Protein AF-A0A923SYY7-F1 (afdb_monomer_lite)

Structure (mmCIF, N/CA/C/O backbone):
data_AF-A0A923SYY7-F1
#
_entry.id   AF-A0A923SYY7-F1
#
loop_
_atom_site.group_PDB
_atom_site.id
_atom_site.type_symbol
_atom_site.label_atom_id
_atom_site.label_alt_id
_atom_site.label_comp_id
_atom_site.label_asym_id
_atom_site.label_entity_id
_atom_site.label_seq_id
_atom_site.pdbx_PDB_ins_code
_atom_site.Cartn_x
_atom_site.Cartn_y
_atom_site.Cartn_z
_atom_site.occupancy
_atom_site.B_iso_or_equiv
_atom_site.auth_seq_id
_atom_site.auth_comp_id
_atom_site.auth_asym_id
_atom_site.auth_atom_id
_atom_site.pdbx_PDB_model_num
ATOM 1 N N . MET A 1 1 ? 16.371 -34.438 25.561 1.00 47.00 1 MET A N 1
ATOM 2 C CA . MET A 1 1 ? 15.796 -34.842 24.259 1.00 47.00 1 MET A CA 1
ATOM 3 C C . MET A 1 1 ? 15.442 -33.594 23.458 1.00 47.00 1 MET A C 1
ATOM 5 O O . MET A 1 1 ? 14.349 -33.079 23.614 1.00 47.00 1 MET A O 1
ATOM 9 N N . ALA A 1 2 ? 16.365 -33.066 22.652 1.00 50.16 2 ALA A N 1
ATOM 10 C CA . ALA A 1 2 ? 16.083 -31.942 21.751 1.00 50.16 2 ALA A CA 1
ATOM 11 C C . ALA A 1 2 ? 17.040 -31.999 20.550 1.00 50.16 2 ALA A C 1
ATOM 13 O O . ALA A 1 2 ? 18.026 -31.276 20.472 1.00 50.16 2 ALA A O 1
ATOM 14 N N . LYS A 1 3 ? 16.792 -32.949 19.647 1.00 49.28 3 LYS A N 1
ATOM 15 C CA . LYS A 1 3 ? 17.450 -33.052 18.339 1.00 49.28 3 LYS A CA 1
ATOM 16 C C . LYS A 1 3 ? 16.422 -33.573 17.343 1.00 49.28 3 LYS A C 1
ATOM 18 O O . LYS A 1 3 ? 16.308 -34.787 17.217 1.00 49.28 3 LYS A O 1
ATOM 23 N N . SER A 1 4 ? 15.656 -32.692 16.697 1.00 55.81 4 SER A N 1
ATOM 24 C CA . SER A 1 4 ? 14.986 -32.962 15.403 1.00 55.81 4 SER A CA 1
ATOM 25 C C . SER A 1 4 ? 13.928 -31.910 15.056 1.00 55.81 4 SER A C 1
ATOM 27 O O . SER A 1 4 ? 12.749 -32.182 15.180 1.00 55.81 4 SER A O 1
ATOM 29 N N . PHE A 1 5 ? 14.315 -30.727 14.568 1.00 53.41 5 PHE A N 1
ATOM 30 C CA . PHE A 1 5 ? 13.361 -29.864 13.839 1.00 53.41 5 PHE A CA 1
ATOM 31 C C . PHE A 1 5 ? 13.986 -29.064 12.681 1.00 53.41 5 PHE A C 1
ATOM 33 O O . PHE A 1 5 ? 13.412 -28.088 12.220 1.00 53.41 5 PHE A O 1
ATOM 40 N N . LEU A 1 6 ? 15.145 -29.487 12.160 1.00 56.75 6 LEU A N 1
ATOM 41 C CA . LEU A 1 6 ? 15.848 -28.787 11.072 1.00 56.75 6 LEU A CA 1
ATOM 42 C C . LEU A 1 6 ? 16.218 -29.722 9.902 1.00 56.75 6 LEU A C 1
ATOM 44 O O . LEU A 1 6 ? 17.359 -29.730 9.452 1.00 56.75 6 LEU A O 1
ATOM 48 N N . LYS A 1 7 ? 15.291 -30.566 9.427 1.00 53.47 7 LYS A N 1
ATOM 49 C CA . LYS A 1 7 ? 15.567 -31.450 8.272 1.00 53.47 7 LYS A CA 1
ATOM 50 C C . LYS A 1 7 ? 14.899 -31.065 6.952 1.00 53.47 7 LYS A C 1
ATOM 52 O O . LYS A 1 7 ? 15.361 -31.552 5.929 1.00 53.47 7 LYS A O 1
ATOM 57 N N . ASP A 1 8 ? 13.956 -30.122 6.940 1.00 49.72 8 ASP A N 1
ATOM 58 C CA . ASP A 1 8 ? 13.162 -29.863 5.725 1.00 49.72 8 ASP A CA 1
ATOM 59 C C . ASP A 1 8 ? 13.239 -28.426 5.181 1.00 49.72 8 ASP A C 1
ATOM 61 O O . ASP A 1 8 ? 12.502 -28.067 4.264 1.00 49.72 8 ASP A O 1
ATOM 65 N N . TYR A 1 9 ? 14.178 -27.603 5.657 1.00 46.19 9 TYR A N 1
ATOM 66 C CA . TYR A 1 9 ? 14.485 -26.334 4.988 1.00 46.19 9 TYR A CA 1
ATOM 67 C C . TYR A 1 9 ? 15.451 -26.571 3.821 1.00 46.19 9 TYR A C 1
ATOM 69 O O . TYR A 1 9 ? 16.668 -26.613 3.997 1.00 46.19 9 TYR A O 1
ATOM 77 N N . LYS A 1 10 ? 14.910 -26.700 2.606 1.00 48.81 10 LYS A N 1
ATOM 78 C CA . LYS A 1 10 ? 15.685 -26.497 1.376 1.00 48.81 10 LYS A CA 1
ATOM 79 C C . LYS A 1 10 ? 15.705 -25.003 1.065 1.00 48.81 10 LYS A C 1
ATOM 81 O O . LYS A 1 10 ? 14.745 -24.473 0.513 1.00 48.81 10 LYS A O 1
ATOM 86 N N . ILE A 1 11 ? 16.792 -24.329 1.439 1.00 55.31 11 ILE A N 1
ATOM 87 C CA . ILE A 1 11 ? 17.125 -23.027 0.857 1.00 55.31 11 ILE A CA 1
ATOM 88 C C . ILE A 1 11 ? 17.350 -23.275 -0.643 1.00 55.31 11 ILE A C 1
ATOM 90 O O . ILE A 1 11 ? 18.090 -24.190 -1.018 1.00 55.31 11 ILE A O 1
ATOM 94 N N . GLY A 1 12 ? 16.644 -22.541 -1.502 1.00 45.12 12 GLY A N 1
ATOM 95 C CA . GLY A 1 12 ? 16.920 -22.555 -2.935 1.00 45.12 12 GLY A CA 1
ATOM 96 C C . GLY A 1 12 ? 18.381 -22.169 -3.145 1.00 45.12 12 GLY A C 1
ATOM 97 O O . GLY A 1 12 ? 18.832 -21.154 -2.618 1.00 45.12 12 GLY A O 1
ATOM 98 N N . LYS A 1 13 ? 19.142 -23.018 -3.838 1.00 53.06 13 LYS A N 1
ATOM 99 C CA . LYS A 1 13 ? 20.488 -22.686 -4.304 1.00 53.06 13 LYS A CA 1
ATOM 100 C C . LYS A 1 13 ? 20.348 -21.643 -5.408 1.00 53.06 13 LYS A C 1
ATOM 102 O O . LYS A 1 13 ? 20.279 -22.026 -6.566 1.00 53.06 13 LYS A O 1
ATOM 107 N N . ASP A 1 14 ? 20.339 -20.370 -5.040 1.00 44.00 14 ASP A N 1
ATOM 108 C CA . ASP A 1 14 ? 20.519 -19.281 -5.992 1.00 44.00 14 ASP A CA 1
ATOM 109 C C . ASP A 1 14 ? 21.705 -18.409 -5.555 1.00 44.00 14 ASP A C 1
ATOM 111 O O . ASP A 1 14 ? 21.605 -17.558 -4.678 1.00 44.00 14 ASP A O 1
ATOM 115 N N . ILE A 1 15 ? 22.847 -18.712 -6.182 1.00 50.28 15 ILE A N 1
ATOM 116 C CA . ILE A 1 15 ? 23.844 -17.755 -6.679 1.00 50.28 15 ILE A CA 1
ATOM 117 C C . ILE A 1 15 ? 24.410 -16.788 -5.623 1.00 50.28 15 ILE A C 1
ATOM 119 O O . ILE A 1 15 ? 24.167 -15.586 -5.652 1.00 50.28 15 ILE A O 1
ATOM 123 N N . ILE A 1 16 ? 25.247 -17.305 -4.726 1.00 45.25 16 ILE A N 1
ATOM 124 C CA . ILE A 1 16 ? 26.298 -16.507 -4.087 1.00 45.25 16 ILE A CA 1
ATOM 125 C C . ILE A 1 16 ? 27.565 -17.344 -4.179 1.00 45.25 16 ILE A C 1
ATOM 127 O O . ILE A 1 16 ? 27.733 -18.259 -3.388 1.00 45.25 16 ILE A O 1
ATOM 131 N N . ASP A 1 17 ? 28.352 -17.091 -5.220 1.00 41.97 17 ASP A N 1
ATOM 132 C CA . ASP A 1 17 ? 29.799 -17.318 -5.295 1.00 41.97 17 ASP A CA 1
ATOM 133 C C . ASP A 1 17 ? 30.260 -16.801 -6.665 1.00 41.97 17 ASP A C 1
ATOM 135 O O . ASP A 1 17 ? 30.145 -17.490 -7.674 1.00 41.97 17 ASP A O 1
ATOM 139 N N . ASN A 1 18 ? 30.653 -15.526 -6.695 1.00 40.06 18 ASN A N 1
ATOM 140 C CA . ASN A 1 18 ? 31.627 -14.936 -7.620 1.00 40.06 18 ASN A CA 1
ATOM 141 C C . ASN A 1 18 ? 31.868 -13.486 -7.173 1.00 40.06 18 ASN A C 1
ATOM 143 O O . ASN A 1 18 ? 31.328 -12.531 -7.728 1.00 40.06 18 ASN A O 1
ATOM 147 N N . VAL A 1 19 ? 32.639 -13.337 -6.095 1.00 43.44 19 VAL A N 1
ATOM 148 C CA . VAL A 1 19 ? 33.356 -12.092 -5.809 1.00 43.44 19 VAL A CA 1
ATOM 149 C C . VAL A 1 19 ? 34.679 -12.213 -6.557 1.00 43.44 19 VAL A C 1
ATOM 151 O O . VAL A 1 19 ? 35.583 -12.900 -6.093 1.00 43.44 19 VAL A O 1
ATOM 154 N N . GLU A 1 20 ? 34.764 -11.610 -7.739 1.00 40.56 20 GLU A N 1
ATOM 155 C CA . GLU A 1 20 ? 36.056 -11.314 -8.355 1.00 40.56 20 GLU A CA 1
ATOM 156 C C . GLU A 1 20 ? 36.576 -10.007 -7.744 1.00 40.56 20 GLU A C 1
ATOM 158 O O . GLU A 1 20 ? 35.917 -8.965 -7.772 1.00 40.56 20 GLU A O 1
ATOM 163 N N . GLU A 1 21 ? 37.739 -10.114 -7.105 1.00 47.41 21 GLU A N 1
ATOM 164 C CA . GLU A 1 21 ? 38.518 -9.008 -6.566 1.00 47.41 21 GLU A CA 1
ATOM 165 C C . GLU A 1 21 ? 39.097 -8.176 -7.718 1.00 47.41 21 GLU A C 1
ATOM 167 O O . GLU A 1 21 ? 40.163 -8.480 -8.242 1.00 47.41 21 GLU A O 1
ATOM 172 N N . GLU A 1 22 ? 38.422 -7.095 -8.100 1.00 40.53 22 GLU A N 1
ATOM 173 C CA . GLU A 1 22 ? 38.982 -6.103 -9.021 1.00 40.53 22 GLU A CA 1
ATOM 174 C C . GLU A 1 22 ? 39.372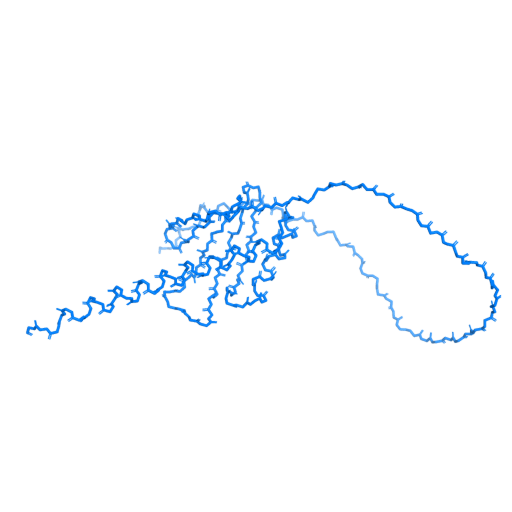 -4.835 -8.246 1.00 40.53 22 GLU A C 1
ATOM 176 O O . GLU A 1 22 ? 38.553 -3.981 -7.908 1.00 40.53 22 GLU A O 1
ATOM 181 N N . ASN A 1 23 ? 40.665 -4.790 -7.908 1.00 38.25 23 ASN A N 1
ATOM 182 C CA . ASN A 1 23 ? 41.550 -3.625 -7.809 1.00 38.25 23 ASN A CA 1
ATOM 183 C C . ASN A 1 23 ? 40.903 -2.238 -7.598 1.00 38.25 23 ASN A C 1
ATOM 185 O O . ASN A 1 23 ? 40.497 -1.560 -8.542 1.00 38.25 23 ASN A O 1
ATOM 189 N N . PHE A 1 24 ? 40.991 -1.723 -6.369 1.00 35.31 24 PHE A N 1
ATOM 190 C CA . PHE A 1 24 ? 40.901 -0.285 -6.103 1.00 35.31 24 PHE A CA 1
ATOM 191 C C . PHE A 1 24 ? 42.290 0.362 -6.238 1.00 35.31 24 PHE A C 1
ATOM 193 O O . PHE A 1 24 ? 43.163 0.072 -5.416 1.00 35.31 24 PHE A O 1
ATOM 200 N N . PRO A 1 25 ? 42.531 1.276 -7.197 1.00 36.44 25 PRO A N 1
ATOM 201 C CA . PRO A 1 25 ? 43.753 2.063 -7.188 1.00 36.44 25 PRO A CA 1
ATOM 202 C C . PRO A 1 25 ? 43.654 3.213 -6.174 1.00 36.44 25 PRO A C 1
ATOM 204 O O . PRO A 1 25 ? 42.817 4.109 -6.274 1.00 36.44 25 PRO A O 1
ATOM 207 N N . VAL A 1 26 ? 44.566 3.181 -5.202 1.00 39.03 26 VAL A N 1
ATOM 208 C CA . VAL A 1 26 ? 44.957 4.298 -4.333 1.00 39.03 26 VAL A CA 1
ATOM 209 C C . VAL A 1 26 ? 45.810 5.271 -5.144 1.00 39.03 26 VAL A C 1
ATOM 211 O O . VAL A 1 26 ? 46.887 4.871 -5.572 1.00 39.03 26 VAL A O 1
ATOM 214 N N . VAL A 1 27 ? 45.415 6.544 -5.280 1.00 38.22 27 VAL A N 1
ATOM 215 C CA . VAL A 1 27 ? 46.376 7.637 -5.535 1.00 38.22 27 VAL A CA 1
ATOM 216 C C . VAL A 1 27 ? 45.967 8.920 -4.807 1.00 38.22 27 VAL A C 1
ATOM 218 O O . VAL A 1 27 ? 44.817 9.350 -4.786 1.00 38.22 27 VAL A O 1
ATOM 221 N N . SER A 1 28 ? 46.990 9.480 -4.179 1.00 36.09 28 SER A N 1
ATOM 222 C CA . SER A 1 28 ? 47.117 10.630 -3.301 1.00 36.09 28 SER A CA 1
ATOM 223 C C . SER A 1 28 ? 47.022 12.014 -3.964 1.00 36.09 28 SER A C 1
ATOM 225 O O . SER A 1 28 ? 47.339 12.214 -5.129 1.00 36.09 28 SER A O 1
ATOM 227 N N . LYS A 1 29 ? 46.668 12.973 -3.104 1.00 34.84 29 LYS A N 1
ATOM 228 C CA . LYS A 1 29 ? 46.764 14.446 -3.145 1.00 34.84 29 LYS A CA 1
ATOM 229 C C . LYS A 1 29 ? 48.058 15.001 -3.795 1.00 34.84 29 LYS A C 1
ATOM 231 O O . LYS A 1 29 ? 49.128 14.493 -3.461 1.00 34.84 29 LYS A O 1
ATOM 236 N N . THR A 1 30 ? 47.970 16.104 -4.565 1.00 30.00 30 THR A N 1
ATOM 237 C CA . THR A 1 30 ? 48.631 17.434 -4.349 1.00 30.00 30 THR A CA 1
ATOM 238 C C . THR A 1 30 ? 48.804 18.266 -5.650 1.00 30.00 30 THR A C 1
ATOM 240 O O . THR A 1 30 ? 49.259 17.747 -6.659 1.00 30.00 30 THR A O 1
ATOM 243 N N . GLU A 1 31 ? 48.479 19.564 -5.521 1.00 33.66 31 GLU A N 1
ATOM 244 C CA . GLU A 1 31 ? 48.965 20.790 -6.206 1.00 33.66 31 GLU A CA 1
ATOM 245 C C . GLU A 1 31 ? 48.494 21.289 -7.589 1.00 33.66 31 GLU A C 1
ATOM 247 O O . GLU A 1 31 ? 48.343 20.580 -8.577 1.00 33.66 31 GLU A O 1
ATOM 252 N N . GLU A 1 32 ? 48.294 22.611 -7.566 1.00 38.44 32 GLU A N 1
ATOM 253 C CA . GLU A 1 32 ? 47.812 23.570 -8.555 1.00 38.44 32 GLU A CA 1
ATOM 254 C C . GLU A 1 32 ? 48.895 23.952 -9.579 1.00 38.44 32 GLU A C 1
ATOM 256 O O . GLU A 1 32 ? 50.069 24.054 -9.221 1.00 38.44 32 GLU A O 1
ATOM 261 N N . LYS A 1 33 ? 48.495 24.324 -10.807 1.00 32.97 33 LYS A N 1
ATOM 262 C CA . LYS A 1 33 ? 49.073 25.502 -11.482 1.00 32.97 33 LYS A CA 1
ATOM 263 C C . LYS A 1 33 ? 48.233 26.000 -12.661 1.00 32.97 33 LYS A C 1
ATOM 265 O O . LYS A 1 33 ? 47.846 25.232 -13.537 1.00 32.97 33 LYS A O 1
ATOM 270 N N . GLU A 1 34 ? 48.010 27.309 -12.660 1.00 36.94 34 GLU A N 1
ATOM 271 C CA . GLU A 1 34 ? 47.401 28.136 -13.706 1.00 36.94 34 GLU A CA 1
ATOM 272 C C . GLU A 1 34 ? 48.153 28.083 -15.047 1.00 36.94 34 GLU A C 1
ATOM 274 O O . GLU A 1 34 ? 49.375 27.941 -15.074 1.00 36.94 34 GLU A O 1
ATOM 279 N N . THR A 1 35 ? 47.430 28.285 -16.156 1.00 34.28 35 THR A N 1
ATOM 280 C CA . THR A 1 35 ? 47.736 29.278 -17.215 1.00 34.28 35 THR A CA 1
ATOM 281 C C . THR A 1 35 ? 46.592 29.318 -18.252 1.00 34.28 35 THR A C 1
ATOM 283 O O . THR A 1 35 ? 46.210 28.292 -18.807 1.00 34.28 35 THR A O 1
ATOM 286 N N . GLU A 1 36 ? 46.040 30.508 -18.518 1.00 39.09 36 GLU A N 1
ATOM 287 C CA . GLU A 1 36 ? 45.217 30.842 -19.704 1.00 39.09 36 GLU A CA 1
ATOM 288 C C . GLU A 1 36 ? 46.118 31.395 -20.854 1.00 39.09 36 GLU A C 1
ATOM 290 O O . GLU A 1 36 ? 47.319 31.560 -20.634 1.00 39.09 36 GLU A O 1
ATOM 295 N N . PRO A 1 37 ? 45.587 31.895 -22.000 1.00 54.56 37 PRO A N 1
ATOM 296 C CA . PRO A 1 37 ? 44.931 31.229 -23.143 1.00 54.56 37 PRO A CA 1
ATOM 297 C C . PRO A 1 37 ? 45.674 31.543 -24.486 1.00 54.56 37 PRO A C 1
ATOM 299 O O . PRO A 1 37 ? 46.712 32.208 -24.465 1.00 54.56 37 PRO A O 1
ATOM 302 N N . PRO A 1 38 ? 45.211 31.087 -25.678 1.00 42.84 38 PRO A N 1
ATOM 303 C CA . PRO A 1 38 ? 44.429 31.977 -26.578 1.00 42.84 38 PRO A CA 1
ATOM 304 C C . PRO A 1 38 ? 43.355 31.242 -27.439 1.00 42.84 38 PRO A C 1
ATOM 306 O O . PRO A 1 38 ? 43.530 30.098 -27.835 1.00 42.84 38 PRO A O 1
ATOM 309 N N . SER A 1 39 ? 42.143 31.798 -27.600 1.00 31.88 39 SER A N 1
ATOM 310 C CA . SER A 1 39 ? 41.635 32.618 -28.733 1.00 31.88 39 SER A CA 1
ATOM 311 C C . SER A 1 39 ? 41.518 31.917 -30.106 1.00 31.88 39 SER A C 1
ATOM 313 O O . SER A 1 39 ? 42.531 31.544 -30.689 1.00 31.88 39 SER A O 1
ATOM 315 N N . GLY A 1 40 ? 40.292 31.826 -30.668 1.00 29.59 40 GLY A N 1
ATOM 316 C CA . GLY A 1 40 ? 40.088 31.461 -32.087 1.00 29.59 40 GLY A CA 1
ATOM 317 C C . GLY A 1 40 ? 38.723 30.901 -32.550 1.00 29.59 40 GLY A C 1
ATOM 318 O O . GLY A 1 40 ? 38.687 29.818 -33.106 1.00 29.59 40 GLY A O 1
ATOM 319 N N . SER A 1 41 ? 37.627 31.642 -32.346 1.00 35.72 41 SER A N 1
ATOM 320 C CA . SER A 1 41 ? 36.476 31.884 -33.258 1.00 35.72 41 SER A CA 1
ATOM 321 C C . SER A 1 41 ? 35.805 30.812 -34.171 1.00 35.72 41 SER A C 1
ATOM 323 O O . SER A 1 41 ? 36.409 30.283 -35.093 1.00 35.72 41 SER A O 1
ATOM 325 N N . GLN A 1 42 ? 34.455 30.793 -34.059 1.00 33.91 42 GLN A N 1
ATOM 326 C CA . GLN A 1 42 ? 33.384 30.639 -35.087 1.00 33.91 42 GLN A CA 1
ATOM 327 C C . GLN A 1 42 ? 32.960 29.235 -35.591 1.00 33.91 42 GLN A C 1
ATOM 329 O O . GLN A 1 42 ? 33.634 28.632 -36.413 1.00 33.91 42 GLN A O 1
ATOM 334 N N . LYS A 1 43 ? 31.713 28.805 -35.309 1.00 33.44 43 LYS A N 1
ATOM 335 C CA . LYS A 1 43 ? 30.475 29.133 -36.062 1.00 33.44 43 LYS A CA 1
ATOM 336 C C . LYS A 1 43 ? 29.212 28.576 -35.376 1.00 33.44 43 LYS A C 1
ATOM 338 O O . LYS A 1 43 ? 29.245 27.525 -34.747 1.00 33.44 43 LYS A O 1
ATOM 343 N N . LYS A 1 44 ? 28.122 29.330 -35.517 1.00 32.72 44 LYS A N 1
ATOM 344 C CA . LYS A 1 44 ? 26.749 29.100 -35.044 1.00 32.72 44 LYS A CA 1
ATOM 345 C C . LYS A 1 44 ? 25.844 28.718 -36.232 1.00 32.72 44 LYS A C 1
ATOM 347 O O . LYS A 1 44 ? 26.258 28.903 -37.374 1.00 32.72 44 LYS A O 1
ATOM 352 N N . ASP A 1 45 ? 24.614 28.328 -35.884 1.00 35.41 45 ASP A N 1
ATOM 353 C CA . ASP A 1 45 ? 23.370 28.250 -36.680 1.00 35.41 45 ASP A CA 1
ATOM 354 C C . ASP A 1 45 ? 23.071 26.872 -37.304 1.00 35.41 45 ASP A C 1
ATOM 356 O O . ASP A 1 45 ? 23.801 26.403 -38.168 1.00 35.41 45 ASP A O 1
ATOM 360 N N . SER A 1 46 ? 22.107 26.102 -36.767 1.00 34.53 46 SER A N 1
ATOM 361 C CA . SER A 1 46 ? 20.628 26.176 -36.973 1.00 34.53 46 SER A CA 1
ATOM 362 C C . SER A 1 46 ? 20.226 24.991 -37.873 1.00 34.53 46 SER A C 1
ATOM 364 O O . SER A 1 46 ? 20.996 24.660 -38.758 1.00 34.53 46 SER A O 1
ATOM 366 N N . ALA A 1 47 ? 19.086 24.303 -37.856 1.00 37.22 47 ALA A N 1
ATOM 367 C CA . ALA A 1 47 ? 17.881 24.108 -37.050 1.00 37.22 47 ALA A CA 1
ATOM 368 C C . ALA A 1 47 ? 17.060 23.024 -37.823 1.00 37.22 47 ALA A C 1
ATOM 370 O O . ALA A 1 47 ? 17.308 22.845 -39.015 1.00 37.22 47 ALA A O 1
ATOM 371 N N . VAL A 1 48 ? 16.026 22.437 -37.187 1.00 34.34 48 VAL A N 1
ATOM 372 C CA . VAL A 1 48 ? 14.891 21.658 -37.782 1.00 34.34 48 VAL A CA 1
ATOM 373 C C . VAL A 1 48 ? 15.276 20.240 -38.299 1.00 34.34 48 VAL A C 1
ATOM 375 O O . VAL A 1 48 ? 16.371 20.064 -38.811 1.00 34.34 48 VAL A O 1
ATOM 378 N N . SER A 1 49 ? 14.528 19.136 -38.142 1.00 35.31 49 SER A N 1
ATOM 379 C CA . SER A 1 49 ? 13.079 18.886 -38.016 1.00 35.31 49 SER A CA 1
ATOM 380 C C . SER A 1 49 ? 12.799 17.498 -37.398 1.00 35.31 49 SER A C 1
ATOM 382 O O . SER A 1 49 ? 13.649 16.621 -37.510 1.00 35.31 49 SER A O 1
ATOM 384 N N . GLU A 1 50 ? 11.615 17.360 -36.770 1.00 37.72 50 GLU A N 1
ATOM 385 C CA . GLU A 1 50 ? 10.546 16.338 -36.979 1.00 37.72 50 GLU A CA 1
ATOM 386 C C . GLU A 1 50 ? 10.955 14.889 -37.322 1.00 37.72 50 GLU A C 1
ATOM 388 O O . GLU A 1 50 ? 11.831 14.654 -38.138 1.00 37.72 50 GLU A O 1
ATOM 393 N N . GLU A 1 51 ? 10.335 13.793 -36.895 1.00 39.38 51 GLU A N 1
ATOM 394 C CA . GLU A 1 51 ? 9.129 13.383 -36.163 1.00 39.38 51 GLU A CA 1
ATOM 395 C C . GLU A 1 51 ? 9.202 11.833 -36.178 1.00 39.38 51 GLU A C 1
ATOM 397 O O . GLU A 1 51 ? 9.921 11.271 -37.006 1.00 39.38 51 GLU A O 1
ATOM 402 N N . SER A 1 52 ? 8.427 11.155 -35.318 1.00 36.75 52 SER A N 1
ATOM 403 C CA . SER A 1 52 ? 7.956 9.747 -35.406 1.00 36.75 52 SER A CA 1
ATOM 404 C C . SER A 1 52 ? 8.218 9.000 -34.090 1.00 36.75 52 SER A C 1
ATOM 406 O O . SER A 1 52 ? 9.355 8.652 -33.798 1.00 36.75 52 SER A O 1
ATOM 408 N N . SER A 1 53 ? 7.256 8.830 -33.181 1.00 37.88 53 SER A N 1
ATOM 409 C CA . SER A 1 53 ? 5.984 8.078 -33.251 1.00 37.88 53 SER A CA 1
ATOM 410 C C . SER A 1 53 ? 6.094 6.757 -32.473 1.00 37.88 53 SER A C 1
ATOM 412 O O . SER A 1 53 ? 7.008 5.973 -32.710 1.00 37.88 53 SER A O 1
ATOM 414 N N . ALA A 1 54 ? 5.093 6.550 -31.606 1.00 42.72 54 ALA A N 1
ATOM 415 C CA . ALA A 1 54 ? 4.703 5.340 -30.873 1.00 42.72 54 ALA A CA 1
ATOM 416 C C . ALA A 1 54 ? 5.676 4.858 -29.770 1.00 42.72 54 ALA A C 1
ATOM 418 O O . ALA A 1 54 ? 6.851 4.623 -30.000 1.00 42.72 54 ALA A O 1
ATOM 419 N N . GLU A 1 55 ? 5.274 4.679 -28.510 1.00 43.16 55 GLU A N 1
ATOM 420 C CA . GLU A 1 55 ? 3.989 4.165 -28.037 1.00 43.16 55 GLU A CA 1
ATOM 421 C C . GLU A 1 55 ? 3.684 4.727 -26.631 1.00 43.16 55 GLU A C 1
ATOM 423 O O . GLU A 1 55 ? 4.236 4.279 -25.622 1.00 43.16 55 GLU A O 1
ATOM 428 N N . GLU A 1 56 ? 2.780 5.705 -26.537 1.00 46.75 56 GLU A N 1
ATOM 429 C CA . GLU A 1 56 ? 2.111 6.010 -25.272 1.00 46.75 56 GLU A CA 1
ATOM 430 C C . GLU A 1 56 ? 1.175 4.852 -24.944 1.00 46.75 56 GLU A C 1
ATOM 432 O O . GLU A 1 56 ? 0.044 4.753 -25.425 1.00 46.75 56 GLU A O 1
ATOM 437 N N . LYS A 1 57 ? 1.650 3.952 -24.088 1.00 47.00 57 LYS A N 1
ATOM 438 C CA . LYS A 1 57 ? 0.795 2.953 -23.462 1.00 47.00 57 LYS A CA 1
ATOM 439 C C . LYS A 1 57 ? -0.077 3.655 -22.428 1.00 47.00 57 LYS A C 1
ATOM 441 O O . LYS A 1 57 ? 0.214 3.613 -21.237 1.00 47.00 57 LYS A O 1
ATOM 446 N N . THR A 1 58 ? -1.142 4.300 -22.884 1.00 50.25 58 THR A N 1
ATOM 447 C CA . THR A 1 58 ? -2.251 4.690 -22.017 1.00 50.25 58 THR A CA 1
ATOM 448 C C . THR A 1 58 ? -2.843 3.421 -21.397 1.00 50.25 58 THR A C 1
ATOM 450 O O . THR A 1 58 ? -3.195 2.478 -22.110 1.00 50.25 58 THR A O 1
ATOM 453 N N . PRO A 1 59 ? -3.011 3.348 -20.068 1.00 52.19 59 PRO A N 1
ATOM 454 C CA . PRO A 1 59 ? -4.032 2.511 -19.494 1.00 52.19 59 PRO A CA 1
ATOM 455 C C . PRO A 1 59 ? -5.056 3.451 -18.871 1.00 52.19 59 PRO A C 1
ATOM 457 O O . PRO A 1 59 ? -5.124 3.596 -17.651 1.00 52.19 59 PRO A O 1
ATOM 460 N N . ASP A 1 60 ? -5.863 4.087 -19.720 1.00 53.16 60 ASP A N 1
ATOM 461 C CA . ASP A 1 60 ? -7.134 4.629 -19.268 1.00 53.16 60 ASP A CA 1
ATOM 462 C C . ASP A 1 60 ? -8.149 3.483 -19.199 1.00 53.16 60 ASP A C 1
ATOM 464 O O . ASP A 1 60 ? -8.703 3.008 -20.192 1.00 53.16 60 ASP A O 1
ATOM 468 N N . LYS A 1 61 ? -8.276 2.951 -17.989 1.00 50.78 61 LYS A N 1
ATOM 469 C CA . LYS A 1 61 ? -9.437 2.253 -17.432 1.00 50.78 61 LYS A CA 1
ATOM 470 C C . LYS A 1 61 ? -9.093 2.066 -15.970 1.00 50.78 61 LYS A C 1
ATOM 472 O O . LYS A 1 61 ? -8.099 1.414 -15.660 1.00 50.78 61 LYS A O 1
ATOM 477 N N . ARG A 1 62 ? -9.900 2.633 -15.068 1.00 55.44 62 ARG A N 1
ATOM 478 C CA . ARG A 1 62 ? -9.814 2.401 -13.617 1.00 55.44 62 ARG A CA 1
ATOM 479 C C . ARG A 1 62 ? -9.776 0.891 -13.370 1.00 55.44 62 ARG A C 1
ATOM 481 O O . ARG A 1 62 ? -10.820 0.245 -13.335 1.00 55.44 62 ARG A O 1
ATOM 488 N N . ALA A 1 63 ? -8.574 0.325 -13.276 1.00 67.06 63 ALA A N 1
ATOM 489 C CA . ALA A 1 63 ? -8.400 -1.104 -13.114 1.00 67.06 63 ALA A CA 1
ATOM 490 C C . ALA A 1 63 ? -9.108 -1.493 -11.818 1.00 67.06 63 ALA A C 1
ATOM 492 O O . ALA A 1 63 ? -8.840 -0.926 -10.754 1.00 67.06 63 ALA A O 1
ATOM 493 N N . LYS A 1 64 ? -10.094 -2.383 -11.940 1.00 83.44 64 LYS A N 1
ATOM 494 C CA . LYS A 1 64 ? -10.867 -2.857 -10.800 1.00 83.44 64 LYS A CA 1
ATOM 495 C C . LYS A 1 64 ? -9.922 -3.666 -9.923 1.00 83.44 64 LYS A C 1
ATOM 497 O O . LYS A 1 64 ? -9.399 -4.687 -10.360 1.00 83.44 64 LYS A O 1
ATOM 502 N N . ILE A 1 65 ? -9.699 -3.186 -8.708 1.00 91.00 65 ILE A N 1
ATOM 503 C CA . ILE A 1 65 ? -8.877 -3.883 -7.730 1.00 91.00 65 ILE A CA 1
ATOM 504 C C . ILE A 1 65 ? -9.682 -5.039 -7.131 1.00 91.00 65 ILE A C 1
ATOM 506 O O . ILE A 1 65 ? -10.827 -4.862 -6.710 1.00 91.00 65 ILE A O 1
ATOM 510 N N . THR A 1 66 ? -9.100 -6.235 -7.132 1.00 92.69 66 THR A N 1
ATOM 511 C CA . THR A 1 66 ? -9.687 -7.423 -6.494 1.00 92.69 66 THR A CA 1
ATOM 512 C C . THR A 1 66 ? -8.935 -7.712 -5.205 1.00 92.69 66 THR A C 1
ATOM 514 O O . THR A 1 66 ? -7.710 -7.622 -5.188 1.00 92.69 66 THR A O 1
ATOM 517 N N . VAL A 1 67 ? -9.654 -8.054 -4.134 1.00 93.75 67 VAL A N 1
ATOM 518 C CA . VAL A 1 67 ? -9.074 -8.313 -2.808 1.00 93.75 67 VAL A CA 1
ATOM 519 C C . VAL A 1 67 ? -9.340 -9.755 -2.401 1.00 93.75 67 VAL A C 1
ATOM 521 O O . VAL A 1 67 ? -10.486 -10.205 -2.425 1.00 93.75 67 VAL A O 1
ATOM 524 N N . ARG A 1 68 ? -8.294 -10.469 -1.981 1.00 93.12 68 ARG A N 1
ATOM 525 C CA . ARG A 1 68 ? -8.378 -11.811 -1.390 1.00 93.12 68 ARG A CA 1
ATOM 526 C C . ARG A 1 68 ? -7.696 -11.814 -0.025 1.00 93.12 68 ARG A C 1
ATOM 528 O O . ARG A 1 68 ? -6.660 -11.177 0.165 1.00 93.12 68 ARG A O 1
ATOM 535 N N . LYS A 1 69 ? -8.278 -12.528 0.938 1.00 91.44 69 LYS A N 1
ATOM 536 C CA . LYS A 1 69 ? -7.691 -12.729 2.270 1.00 91.44 69 LYS A CA 1
AT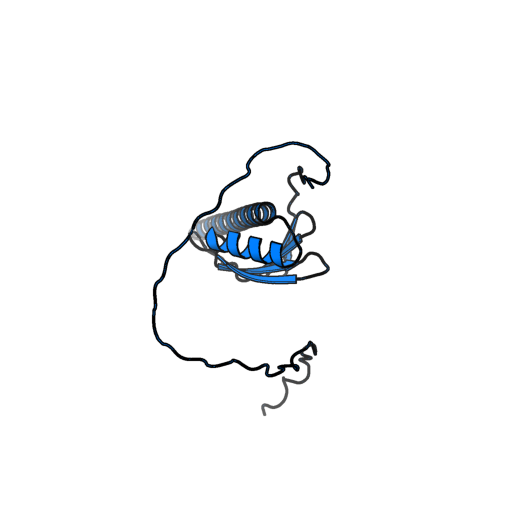OM 537 C C . LYS A 1 69 ? -7.022 -14.098 2.304 1.00 91.44 69 LYS A C 1
ATOM 539 O O . LYS A 1 69 ? -7.684 -15.101 2.066 1.00 91.44 69 LYS A O 1
ATOM 544 N N . GLU A 1 70 ? -5.731 -14.124 2.609 1.00 90.75 70 GLU A N 1
ATOM 545 C CA . GLU A 1 70 ? -4.916 -15.336 2.672 1.00 90.75 70 GLU A CA 1
ATOM 546 C C . GLU A 1 70 ? -4.241 -15.406 4.049 1.00 90.75 70 GLU A C 1
ATOM 548 O O . GLU A 1 70 ? -3.116 -14.949 4.258 1.00 90.75 70 GLU A O 1
ATOM 553 N N . GLY A 1 71 ? -4.982 -15.911 5.039 1.00 88.31 71 GLY A N 1
ATOM 554 C CA . GLY A 1 71 ? -4.533 -15.957 6.431 1.00 88.31 71 GLY A CA 1
ATOM 555 C C . GLY A 1 71 ? -4.184 -14.567 6.978 1.00 88.31 71 GLY A C 1
ATOM 556 O O . GLY A 1 71 ? -5.054 -13.711 7.136 1.00 88.31 71 GLY A O 1
ATOM 557 N N . LEU A 1 72 ? -2.900 -14.353 7.276 1.00 87.69 72 LEU A N 1
ATOM 558 C CA . LEU A 1 72 ? -2.349 -13.084 7.776 1.00 87.69 72 LEU A CA 1
ATOM 559 C C . LEU A 1 72 ? -2.073 -12.056 6.668 1.00 87.69 72 LEU A C 1
ATOM 561 O O . LEU A 1 72 ? -1.776 -10.898 6.970 1.00 87.69 72 LEU A O 1
ATOM 565 N N . PHE A 1 73 ? -2.153 -12.468 5.404 1.00 94.12 73 PHE A N 1
ATOM 566 C CA . PHE A 1 73 ? -1.861 -11.628 4.253 1.00 94.12 73 PHE A CA 1
ATOM 567 C C . PHE A 1 73 ? -3.140 -11.178 3.550 1.00 94.12 73 PHE A C 1
ATOM 569 O O . PHE A 1 73 ? -4.157 -11.877 3.511 1.00 94.12 73 PHE A O 1
ATOM 576 N N . ARG A 1 74 ? -3.076 -9.986 2.960 1.00 95.06 74 ARG A N 1
ATOM 577 C CA . ARG A 1 74 ? -4.099 -9.467 2.047 1.00 95.06 74 ARG A CA 1
ATOM 578 C C . ARG A 1 74 ? -3.482 -9.364 0.663 1.00 95.06 74 ARG A C 1
ATOM 580 O O . ARG A 1 74 ? -2.445 -8.724 0.509 1.00 95.06 74 ARG A O 1
ATOM 587 N N . VAL A 1 75 ? -4.096 -10.012 -0.316 1.00 96.50 75 VAL A N 1
ATOM 588 C CA . VAL A 1 75 ? -3.625 -10.021 -1.700 1.00 96.50 75 VAL A CA 1
ATOM 589 C C . VAL A 1 75 ? -4.538 -9.129 -2.525 1.00 96.50 75 VAL A C 1
ATOM 591 O O . VAL A 1 75 ? -5.749 -9.347 -2.574 1.00 96.50 75 VAL A O 1
ATOM 594 N N . PHE A 1 76 ? -3.950 -8.120 -3.157 1.00 96.62 76 PHE A N 1
ATOM 595 C CA . PHE A 1 76 ? -4.626 -7.189 -4.048 1.00 96.62 76 PHE A CA 1
ATOM 596 C C . PHE A 1 76 ? -4.152 -7.416 -5.477 1.00 96.62 76 PHE A C 1
ATOM 598 O O . PHE A 1 76 ? -2.954 -7.463 -5.726 1.00 96.62 76 PHE A O 1
ATOM 605 N N . GLU A 1 77 ? -5.072 -7.524 -6.425 1.00 95.38 77 GLU A N 1
ATOM 606 C CA . GLU A 1 77 ? -4.750 -7.704 -7.843 1.00 95.38 77 GLU A CA 1
ATOM 607 C C . GLU A 1 77 ? -5.307 -6.525 -8.641 1.00 95.38 77 GLU A C 1
ATOM 609 O O . GLU A 1 77 ? -6.506 -6.238 -8.578 1.00 95.38 77 GLU A O 1
ATOM 614 N N . THR A 1 78 ? -4.442 -5.826 -9.379 1.00 93.81 78 THR A N 1
ATOM 615 C CA . THR A 1 78 ? -4.829 -4.692 -10.233 1.00 93.81 78 THR A CA 1
ATOM 616 C C . THR A 1 78 ? -3.895 -4.561 -11.437 1.00 93.81 78 THR A C 1
ATOM 618 O O . THR A 1 78 ? -2.669 -4.547 -11.310 1.00 93.81 78 THR A O 1
ATOM 621 N N . GLY A 1 79 ? -4.481 -4.493 -12.638 1.00 87.19 79 GLY A N 1
ATOM 622 C CA . GLY A 1 79 ? -3.777 -4.315 -13.918 1.00 87.19 79 GLY A CA 1
ATOM 623 C C . GLY A 1 79 ? -2.528 -5.189 -14.084 1.00 87.19 79 GLY A C 1
ATOM 624 O O . GLY A 1 79 ? -1.460 -4.681 -14.419 1.00 87.19 79 GLY A O 1
ATOM 625 N N . GLY A 1 80 ? -2.653 -6.487 -13.793 1.00 89.94 80 GLY A N 1
ATOM 626 C CA . GLY A 1 80 ? -1.576 -7.471 -13.955 1.00 89.94 80 GLY A CA 1
ATOM 627 C C . GLY A 1 80 ? -0.515 -7.490 -12.848 1.00 89.94 80 GLY A C 1
ATOM 628 O O . GLY A 1 80 ? 0.413 -8.287 -12.941 1.00 89.94 80 GLY A O 1
ATOM 629 N N . THR A 1 81 ? -0.652 -6.662 -11.808 1.00 94.69 81 THR A N 1
ATOM 630 C CA . THR A 1 81 ? 0.225 -6.679 -10.629 1.00 94.69 81 THR A CA 1
ATOM 631 C C . THR A 1 81 ? -0.525 -7.248 -9.428 1.00 94.69 81 THR A C 1
ATOM 633 O O . THR A 1 81 ? -1.632 -6.803 -9.110 1.00 94.69 81 THR A O 1
ATOM 636 N N . SER A 1 82 ? 0.083 -8.214 -8.745 1.00 96.25 82 SER A N 1
ATOM 637 C CA . SER A 1 82 ? -0.369 -8.739 -7.457 1.00 96.25 82 SER A CA 1
ATOM 638 C C . SER A 1 82 ? 0.430 -8.098 -6.325 1.00 96.25 82 SER A C 1
ATOM 640 O O . SER A 1 82 ? 1.657 -8.164 -6.346 1.00 96.25 82 SER A O 1
ATOM 642 N N . TYR A 1 83 ? -0.241 -7.539 -5.324 1.00 97.44 83 TYR A N 1
ATOM 643 C CA . TYR A 1 83 ? 0.350 -6.973 -4.115 1.00 97.44 83 TYR A CA 1
ATOM 644 C C . TYR A 1 83 ? -0.072 -7.814 -2.914 1.00 97.44 83 TYR A C 1
ATOM 646 O O . TYR A 1 83 ? -1.222 -7.757 -2.479 1.00 97.44 83 TYR A O 1
ATOM 654 N N . ARG A 1 84 ? 0.851 -8.596 -2.359 1.00 97.31 84 ARG A N 1
ATOM 655 C CA . ARG A 1 84 ? 0.646 -9.321 -1.104 1.00 97.31 84 ARG A CA 1
ATOM 656 C C . ARG A 1 84 ? 1.157 -8.473 0.049 1.00 97.31 84 ARG A C 1
ATOM 658 O O . ARG A 1 84 ? 2.355 -8.226 0.156 1.00 97.31 84 ARG A O 1
ATOM 665 N N . ILE A 1 85 ? 0.247 -8.062 0.921 1.00 97.25 85 ILE A N 1
ATOM 666 C CA . ILE A 1 85 ? 0.524 -7.181 2.052 1.00 97.25 85 ILE A CA 1
ATOM 667 C C . ILE A 1 85 ? 0.446 -7.966 3.352 1.00 97.25 85 ILE A C 1
ATOM 669 O O . ILE A 1 85 ? -0.565 -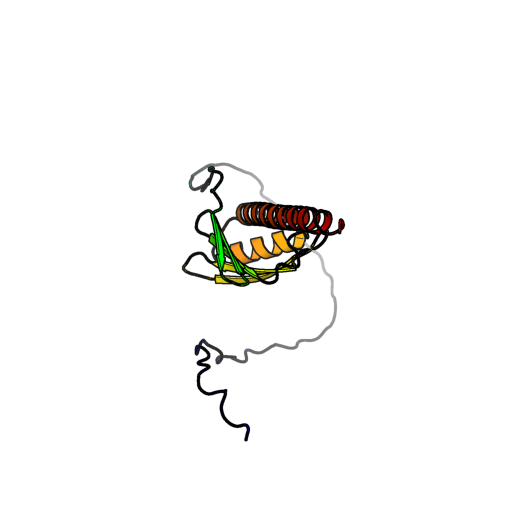8.608 3.645 1.00 97.25 85 ILE A O 1
ATOM 673 N N . GLY A 1 86 ? 1.516 -7.887 4.138 1.00 95.69 86 GLY A N 1
ATOM 674 C CA . GLY A 1 86 ? 1.612 -8.429 5.489 1.00 95.69 86 GLY A CA 1
ATOM 675 C C . GLY A 1 86 ? 1.901 -7.344 6.525 1.00 95.69 86 GLY A C 1
ATOM 676 O O . GLY A 1 86 ? 2.332 -6.238 6.199 1.00 95.69 86 GLY A O 1
ATOM 677 N N . GLY A 1 87 ? 1.674 -7.670 7.798 1.00 93.00 87 GLY A N 1
ATOM 678 C CA . GLY A 1 87 ? 1.967 -6.764 8.915 1.00 93.00 87 GLY A CA 1
ATOM 679 C C . GLY A 1 87 ? 0.939 -5.648 9.123 1.00 93.00 87 GLY A C 1
ATOM 680 O O . GLY A 1 87 ? 1.217 -4.693 9.843 1.00 93.00 87 GLY A O 1
ATOM 681 N N . VAL A 1 88 ? -0.253 -5.759 8.526 1.00 93.25 88 VAL A N 1
ATOM 682 C CA . VAL A 1 88 ? -1.336 -4.787 8.733 1.00 93.25 88 VAL A CA 1
ATOM 683 C C . VAL A 1 88 ? -1.810 -4.866 10.184 1.00 93.25 88 VAL A C 1
ATOM 685 O O . VAL A 1 88 ? -2.442 -5.843 10.595 1.00 93.25 88 VAL A O 1
ATOM 688 N N . LYS A 1 89 ? -1.505 -3.832 10.970 1.00 91.81 89 LYS A N 1
ATOM 689 C CA . LYS A 1 89 ? -1.963 -3.731 12.359 1.00 91.81 89 LYS A CA 1
ATOM 690 C C . LYS A 1 89 ? -3.495 -3.600 12.405 1.00 91.81 89 LYS A C 1
ATOM 692 O O . LYS A 1 89 ? -4.068 -2.967 11.522 1.00 91.81 89 LYS A O 1
ATOM 697 N N . PRO A 1 90 ? -4.179 -4.145 13.430 1.00 86.75 90 PRO A N 1
ATOM 698 C CA . PRO A 1 90 ? -5.633 -4.011 13.555 1.00 86.75 90 PRO A CA 1
ATOM 699 C C . PRO A 1 90 ? -6.111 -2.563 13.706 1.00 86.75 90 PRO A C 1
ATOM 701 O O . PRO A 1 90 ? -7.222 -2.249 13.296 1.00 86.75 90 PRO A O 1
ATOM 704 N N . LEU A 1 91 ? -5.276 -1.708 14.303 1.00 88.31 91 LEU A N 1
ATOM 705 C CA . LEU A 1 91 ? -5.527 -0.290 14.527 1.00 88.31 91 LEU A CA 1
ATOM 706 C C . LEU A 1 91 ? -4.327 0.508 14.016 1.00 88.31 91 LEU A C 1
ATOM 708 O O . LEU A 1 91 ? -3.182 0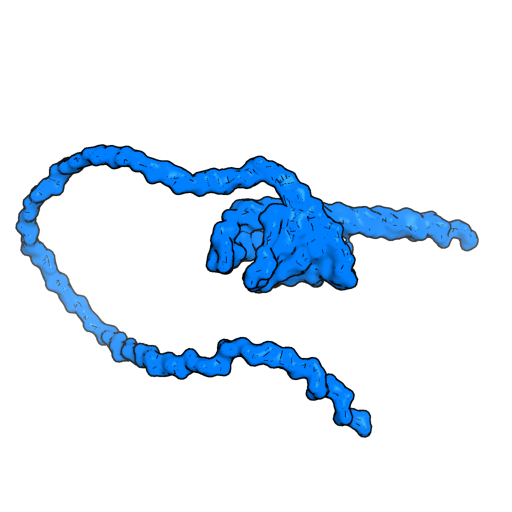.216 14.365 1.00 88.31 91 LEU A O 1
ATOM 712 N N . PHE A 1 92 ? -4.603 1.502 13.183 1.00 91.38 92 PHE A N 1
ATOM 713 C CA . PHE A 1 92 ? -3.639 2.440 12.614 1.00 91.38 92 PHE A CA 1
ATOM 714 C C . PHE A 1 92 ? -4.385 3.725 12.258 1.00 91.38 92 PHE A C 1
ATOM 716 O O . PHE A 1 92 ? -5.581 3.649 12.003 1.00 91.38 92 PHE A O 1
ATOM 723 N N . VAL A 1 93 ? -3.720 4.882 12.259 1.00 86.75 93 VAL A N 1
ATOM 724 C CA . VAL A 1 93 ? -4.351 6.183 11.934 1.00 86.75 93 VAL A CA 1
ATOM 725 C C . VAL A 1 93 ? -3.392 7.089 11.165 1.00 86.75 93 VAL A C 1
ATOM 727 O O . VAL A 1 93 ? -3.758 7.632 10.136 1.00 86.75 93 VAL A O 1
ATOM 730 N N . THR A 1 94 ? -2.158 7.242 11.654 1.00 90.00 94 THR A N 1
ATOM 731 C CA . THR A 1 94 ? -1.158 8.167 11.082 1.00 90.00 94 THR A CA 1
ATOM 732 C C . THR A 1 94 ? 0.011 7.464 10.399 1.00 90.00 94 THR A C 1
ATOM 734 O O . THR A 1 94 ? 0.778 8.093 9.678 1.00 90.00 94 THR A O 1
ATOM 737 N N . SER A 1 95 ? 0.178 6.168 10.657 1.00 94.06 95 SER A N 1
ATOM 738 C CA . SER A 1 95 ? 1.243 5.341 10.097 1.00 94.06 95 SER A CA 1
ATOM 739 C C . SER A 1 95 ? 0.739 3.923 9.893 1.00 94.06 95 SER A C 1
ATOM 741 O O . SER A 1 95 ? 0.029 3.368 10.738 1.00 94.06 95 SER A O 1
ATOM 743 N N . LEU A 1 96 ? 1.128 3.327 8.771 1.00 96.38 96 LEU A N 1
ATOM 744 C CA . LEU A 1 96 ? 0.815 1.948 8.434 1.00 96.38 96 LEU A CA 1
ATOM 745 C C . LEU A 1 96 ? 2.029 1.336 7.747 1.00 96.38 96 LEU A C 1
ATOM 747 O O . LEU A 1 96 ? 2.115 1.254 6.522 1.00 96.38 96 LEU A O 1
ATOM 751 N N . ARG A 1 97 ? 2.982 0.906 8.577 1.00 96.88 97 ARG A N 1
ATOM 752 C CA . ARG A 1 97 ? 4.150 0.155 8.127 1.00 96.88 97 ARG A CA 1
ATOM 753 C C . ARG A 1 97 ? 3.757 -1.281 7.813 1.00 96.88 97 ARG A C 1
ATOM 755 O O . ARG A 1 97 ? 3.272 -1.993 8.691 1.00 96.88 97 ARG A O 1
ATOM 762 N N . VAL A 1 98 ? 3.999 -1.688 6.578 1.00 97.19 98 VAL A N 1
ATOM 763 C CA . VAL A 1 98 ? 3.640 -2.997 6.039 1.00 97.19 98 VAL A CA 1
ATOM 764 C C . VAL A 1 98 ? 4.796 -3.580 5.244 1.00 97.19 98 VAL A C 1
ATOM 766 O O . VAL A 1 98 ? 5.661 -2.860 4.750 1.00 97.19 98 VAL A O 1
ATOM 769 N N . ASN A 1 99 ? 4.774 -4.898 5.101 1.00 97.88 99 ASN A N 1
ATOM 770 C CA . ASN A 1 99 ? 5.631 -5.612 4.168 1.00 97.88 99 ASN A CA 1
ATOM 771 C C . ASN A 1 99 ? 4.825 -5.898 2.906 1.00 97.88 99 ASN A C 1
ATOM 773 O O . ASN A 1 99 ? 3.749 -6.497 2.997 1.00 97.88 99 ASN A O 1
ATOM 777 N N . ILE A 1 100 ? 5.330 -5.476 1.753 1.00 97.69 100 ILE A N 1
ATOM 778 C CA . ILE A 1 100 ? 4.648 -5.618 0.470 1.00 97.69 100 ILE A CA 1
ATOM 779 C C . ILE A 1 100 ? 5.512 -6.468 -0.451 1.00 97.69 100 ILE A C 1
ATOM 781 O O . ILE A 1 100 ? 6.672 -6.154 -0.703 1.00 97.69 100 ILE A O 1
ATOM 785 N N . LEU A 1 101 ? 4.913 -7.531 -0.981 1.00 97.31 101 LEU A N 1
ATOM 786 C CA . LEU A 1 101 ? 5.442 -8.278 -2.112 1.00 97.31 101 LEU A CA 1
ATOM 787 C C . LEU A 1 101 ? 4.602 -7.945 -3.344 1.00 97.31 101 LEU A C 1
ATOM 789 O O . LEU A 1 101 ? 3.429 -8.312 -3.407 1.00 97.31 101 LEU A O 1
ATOM 793 N N . ALA A 1 102 ? 5.196 -7.250 -4.307 1.00 97.31 102 ALA A N 1
ATOM 794 C CA . ALA A 1 102 ? 4.612 -7.057 -5.624 1.00 97.31 102 ALA A CA 1
ATOM 795 C C . ALA A 1 102 ? 5.089 -8.157 -6.575 1.00 97.31 102 ALA A C 1
ATOM 797 O O . ALA A 1 102 ? 6.245 -8.568 -6.520 1.00 97.31 102 ALA A O 1
ATOM 798 N N . GLY A 1 103 ? 4.226 -8.603 -7.479 1.00 95.81 103 GLY A N 1
ATOM 799 C CA . GLY A 1 103 ? 4.581 -9.564 -8.517 1.00 95.81 103 GLY A CA 1
ATOM 800 C C . GLY A 1 103 ? 3.765 -9.361 -9.784 1.00 95.81 103 GLY A C 1
ATOM 801 O O . GLY A 1 103 ? 2.634 -8.886 -9.728 1.00 95.81 103 GLY A O 1
ATOM 802 N N . ASN A 1 104 ? 4.342 -9.722 -10.926 1.00 93.88 104 ASN A N 1
ATOM 803 C CA . ASN A 1 104 ? 3.675 -9.708 -12.237 1.00 93.88 104 ASN A CA 1
ATOM 804 C C . ASN A 1 104 ? 3.637 -11.106 -12.893 1.00 93.88 104 ASN A C 1
ATOM 806 O O . ASN A 1 104 ? 3.470 -11.230 -14.105 1.00 93.88 104 ASN A O 1
ATOM 810 N N . GLY A 1 105 ? 3.867 -12.159 -12.100 1.00 90.19 105 GLY A N 1
ATOM 811 C CA . GLY A 1 105 ? 3.974 -13.552 -12.547 1.00 90.19 105 GLY A CA 1
ATOM 812 C C . GLY A 1 105 ? 5.356 -13.962 -13.069 1.00 90.19 105 GLY A C 1
ATOM 813 O O . GLY A 1 105 ? 5.634 -15.154 -13.131 1.00 90.19 105 GLY A O 1
ATOM 814 N N . LYS A 1 106 ? 6.234 -13.007 -13.406 1.00 90.94 106 LYS A N 1
ATOM 815 C CA . LYS A 1 106 ? 7.610 -13.281 -13.863 1.00 90.94 106 LYS A CA 1
ATOM 816 C C . LYS A 1 106 ? 8.646 -12.932 -12.808 1.00 90.94 106 LYS A C 1
ATOM 818 O O . LYS A 1 106 ? 9.572 -13.695 -12.571 1.00 90.94 106 LYS A O 1
ATOM 823 N N . VAL A 1 107 ? 8.487 -11.764 -12.196 1.00 93.62 107 VAL A N 1
ATOM 824 C CA . VAL A 1 107 ? 9.418 -11.223 -11.209 1.00 93.62 107 VAL A CA 1
ATOM 825 C C . VAL A 1 107 ? 8.623 -10.767 -9.993 1.00 93.62 107 VAL A C 1
ATOM 827 O O . VAL A 1 107 ? 7.467 -10.345 -10.108 1.00 93.62 107 VAL A O 1
ATOM 830 N N . SER A 1 108 ? 9.246 -10.872 -8.824 1.00 95.19 108 SER A N 1
ATOM 831 C CA . SER A 1 108 ? 8.713 -10.386 -7.557 1.00 95.19 108 SER A CA 1
ATOM 832 C C . SER A 1 108 ? 9.635 -9.335 -6.954 1.00 95.19 108 SER A C 1
ATOM 834 O O . SER A 1 108 ? 10.851 -9.502 -6.969 1.00 95.19 108 SER A O 1
ATOM 836 N N . TYR A 1 109 ? 9.050 -8.288 -6.384 1.00 96.94 109 TYR A N 1
ATOM 837 C CA . TYR A 1 109 ? 9.749 -7.226 -5.671 1.00 96.94 109 TYR A CA 1
ATOM 838 C C . TYR A 1 109 ? 9.219 -7.142 -4.240 1.00 96.94 109 TYR A C 1
ATOM 840 O O . TYR A 1 109 ? 8.004 -7.117 -4.033 1.00 96.94 109 TYR A O 1
ATOM 848 N N . TYR A 1 110 ? 10.119 -7.119 -3.259 1.00 96.88 110 TYR A N 1
ATOM 849 C CA . TYR A 1 110 ? 9.782 -7.101 -1.838 1.00 96.88 110 TYR A CA 1
ATOM 850 C C . TYR A 1 110 ? 10.325 -5.839 -1.176 1.00 96.88 110 TYR A C 1
ATOM 852 O O . TYR A 1 110 ? 11.486 -5.496 -1.381 1.00 96.88 110 TYR A O 1
ATOM 860 N N . ASP A 1 111 ? 9.503 -5.189 -0.354 1.00 97.38 111 ASP A N 1
ATOM 861 C CA . ASP A 1 111 ? 9.912 -4.019 0.421 1.00 97.38 111 ASP A CA 1
ATOM 862 C C . ASP A 1 111 ? 9.054 -3.841 1.685 1.00 97.38 111 ASP A C 1
ATOM 864 O O . ASP A 1 111 ? 7.956 -4.397 1.816 1.00 97.38 111 ASP A O 1
ATOM 868 N N . SER A 1 112 ? 9.548 -3.023 2.609 1.00 97.81 112 SER A N 1
ATOM 869 C CA . SER A 1 112 ? 8.891 -2.638 3.852 1.00 97.81 112 SER A CA 1
ATOM 870 C C . SER A 1 112 ? 8.661 -1.127 3.879 1.00 97.81 112 SER A C 1
ATOM 872 O O . SER A 1 112 ? 9.560 -0.354 4.216 1.00 97.81 112 SER A O 1
ATOM 874 N N . ILE A 1 113 ? 7.431 -0.695 3.602 1.00 97.56 113 ILE A N 1
ATOM 875 C CA . ILE A 1 113 ? 7.085 0.729 3.488 1.00 97.56 113 ILE A CA 1
ATOM 876 C C . ILE A 1 113 ? 6.022 1.158 4.490 1.00 97.56 113 ILE A C 1
ATOM 878 O O . ILE A 1 113 ? 5.260 0.343 5.004 1.00 97.56 113 ILE A O 1
ATOM 882 N N . ASP A 1 114 ? 5.954 2.462 4.749 1.00 97.44 114 ASP A N 1
ATOM 883 C CA . ASP A 1 114 ? 4.795 3.082 5.387 1.00 97.44 114 ASP A CA 1
ATOM 884 C C . ASP A 1 114 ? 3.854 3.625 4.307 1.00 97.44 114 ASP A C 1
ATOM 886 O O . ASP A 1 114 ? 4.251 4.491 3.524 1.00 97.44 114 ASP A O 1
ATOM 890 N N . LEU A 1 115 ? 2.621 3.113 4.256 1.00 96.88 115 LEU A N 1
ATOM 891 C CA . LEU A 1 115 ? 1.636 3.501 3.244 1.00 96.88 115 LEU A CA 1
ATOM 892 C C . LEU A 1 115 ? 1.152 4.949 3.396 1.00 96.88 115 LEU A C 1
ATOM 894 O O . LEU A 1 115 ? 0.771 5.545 2.389 1.00 96.88 115 LEU A O 1
ATOM 898 N N . TYR A 1 116 ? 1.208 5.548 4.592 1.00 96.56 116 TYR A N 1
ATOM 899 C CA . TYR A 1 116 ? 0.852 6.966 4.770 1.00 96.56 116 TYR A CA 1
ATOM 900 C C . TYR A 1 116 ? 1.962 7.903 4.296 1.00 96.56 116 TYR A C 1
ATOM 902 O O . TYR A 1 116 ? 1.686 8.995 3.792 1.00 96.56 116 TYR A O 1
ATOM 910 N N . ALA A 1 117 ? 3.219 7.468 4.387 1.00 97.25 117 ALA A N 1
ATOM 911 C CA . ALA A 1 117 ? 4.354 8.273 3.969 1.00 97.25 117 ALA A CA 1
ATOM 912 C C . ALA A 1 117 ? 4.441 8.339 2.435 1.00 97.25 117 ALA A C 1
ATOM 914 O O . ALA A 1 117 ? 4.730 7.341 1.774 1.00 97.25 117 ALA A O 1
ATOM 915 N N . SER A 1 118 ? 4.276 9.537 1.863 1.00 97.00 118 SER A N 1
ATOM 916 C CA . SER A 1 118 ? 4.428 9.771 0.415 1.00 97.00 118 SER A CA 1
ATOM 917 C C . SER A 1 118 ? 5.772 9.266 -0.109 1.00 97.00 118 SER A C 1
ATOM 919 O O . SER A 1 118 ? 5.826 8.569 -1.116 1.00 97.00 118 SER A O 1
ATOM 921 N N . ARG A 1 119 ? 6.852 9.522 0.640 1.00 96.94 119 ARG A N 1
ATOM 922 C CA . ARG A 1 119 ? 8.199 9.032 0.327 1.00 96.94 119 ARG A CA 1
ATOM 923 C C . ARG A 1 119 ? 8.282 7.503 0.291 1.00 96.94 119 ARG A C 1
ATOM 925 O O . ARG A 1 119 ? 9.011 6.969 -0.535 1.00 96.94 119 ARG A O 1
ATOM 932 N N . GLY A 1 120 ? 7.547 6.810 1.165 1.00 96.88 120 GLY A N 1
ATOM 933 C CA . GLY A 1 120 ? 7.481 5.348 1.176 1.00 96.88 120 GLY A CA 1
ATOM 934 C C . GLY A 1 120 ? 6.809 4.809 -0.085 1.00 96.88 120 GLY A C 1
ATOM 935 O O . GLY A 1 120 ? 7.361 3.934 -0.748 1.00 96.88 120 GLY A O 1
ATOM 936 N N . ARG A 1 121 ? 5.666 5.395 -0.467 1.00 97.44 121 ARG A N 1
ATOM 937 C CA . ARG A 1 121 ? 4.954 5.030 -1.704 1.00 97.44 121 ARG A CA 1
ATOM 938 C C . ARG A 1 121 ? 5.795 5.297 -2.955 1.00 97.44 121 ARG A C 1
ATOM 940 O O . ARG A 1 121 ? 5.935 4.403 -3.785 1.00 97.44 121 ARG A O 1
ATOM 947 N N . ALA A 1 122 ? 6.407 6.476 -3.043 1.00 97.88 122 ALA A N 1
ATOM 948 C CA . ALA A 1 122 ? 7.262 6.850 -4.167 1.00 97.88 122 ALA A CA 1
ATOM 949 C C . ALA A 1 122 ? 8.505 5.953 -4.271 1.00 97.88 122 ALA A C 1
ATOM 951 O O . ALA A 1 122 ? 8.855 5.501 -5.359 1.00 97.88 122 ALA A O 1
ATOM 952 N N . GLY A 1 123 ? 9.153 5.640 -3.142 1.00 97.81 123 GLY A N 1
ATOM 953 C CA . GLY A 1 123 ? 10.306 4.736 -3.108 1.00 97.81 123 GLY A CA 1
ATOM 954 C C . GLY A 1 123 ? 9.973 3.348 -3.656 1.00 97.81 123 GLY A C 1
ATOM 955 O O . GLY A 1 123 ? 10.672 2.851 -4.539 1.00 97.81 123 GLY A O 1
ATOM 956 N N . PHE A 1 124 ? 8.854 2.775 -3.210 1.00 97.88 124 PHE A N 1
ATOM 957 C CA . PHE A 1 124 ? 8.374 1.484 -3.702 1.00 97.88 124 PHE A CA 1
ATOM 958 C C . PHE A 1 124 ? 8.046 1.513 -5.197 1.00 97.88 124 PHE A C 1
ATOM 960 O O . PHE A 1 124 ? 8.472 0.638 -5.951 1.00 97.88 124 PHE A O 1
ATOM 967 N N . ALA A 1 125 ? 7.319 2.539 -5.643 1.00 97.75 125 ALA A N 1
ATOM 968 C CA . ALA A 1 125 ? 6.951 2.713 -7.044 1.00 97.75 125 ALA A CA 1
ATOM 969 C C . ALA A 1 125 ? 8.183 2.801 -7.959 1.00 97.75 125 ALA A C 1
ATOM 971 O O . ALA A 1 125 ? 8.234 2.146 -9.002 1.00 97.75 125 ALA A O 1
ATOM 972 N N . GLN A 1 126 ? 9.212 3.537 -7.532 1.00 97.94 126 GLN A N 1
ATOM 973 C CA . GLN A 1 126 ? 10.492 3.613 -8.237 1.00 97.94 126 GLN A CA 1
ATOM 974 C C . GLN A 1 126 ? 11.238 2.271 -8.239 1.00 97.94 126 GLN A C 1
ATOM 976 O O . GLN A 1 126 ? 11.829 1.899 -9.254 1.00 97.94 126 GLN A O 1
ATOM 981 N N . GLY A 1 127 ? 11.187 1.514 -7.140 1.00 96.62 127 GLY A N 1
ATOM 982 C CA . GLY A 1 127 ? 11.719 0.150 -7.070 1.00 96.62 127 GLY A CA 1
ATOM 983 C C . GLY A 1 127 ? 11.079 -0.785 -8.101 1.00 96.62 127 GLY A C 1
ATOM 984 O O . GLY A 1 127 ? 11.783 -1.464 -8.853 1.00 96.62 127 GLY A O 1
ATOM 985 N N . LEU A 1 128 ? 9.749 -0.761 -8.217 1.00 96.12 128 LEU A N 1
ATOM 986 C CA . LEU A 1 128 ? 9.014 -1.551 -9.212 1.00 96.12 128 LEU A CA 1
ATOM 987 C C . LEU A 1 128 ? 9.335 -1.130 -10.650 1.00 96.12 128 LEU A C 1
ATOM 989 O O . LEU A 1 128 ? 9.513 -1.993 -11.514 1.00 96.12 128 LEU A O 1
ATOM 993 N N . TYR A 1 129 ? 9.440 0.175 -10.908 1.00 96.69 129 TYR A N 1
ATOM 994 C CA . TYR A 1 129 ? 9.847 0.689 -12.215 1.00 96.69 129 TYR A CA 1
ATOM 995 C C . TYR A 1 129 ? 11.225 0.159 -12.622 1.00 96.69 129 TYR A C 1
ATOM 997 O O . TYR A 1 129 ? 11.385 -0.352 -13.726 1.00 96.69 129 TYR A O 1
ATOM 1005 N N . ARG A 1 130 ? 12.200 0.178 -11.708 1.00 96.12 130 ARG A N 1
ATOM 1006 C CA . ARG A 1 130 ? 13.542 -0.372 -11.965 1.00 96.12 130 ARG A CA 1
ATOM 1007 C C . ARG A 1 130 ? 13.536 -1.882 -12.196 1.00 96.12 130 ARG A C 1
ATOM 1009 O O . ARG A 1 130 ? 14.372 -2.380 -12.937 1.00 96.12 130 ARG A O 1
ATOM 1016 N N . THR A 1 131 ? 12.613 -2.601 -11.563 1.00 94.56 131 THR A N 1
ATOM 1017 C CA . THR A 1 131 ? 12.582 -4.067 -11.626 1.00 94.56 131 THR A CA 1
ATOM 1018 C C . THR A 1 131 ? 11.969 -4.575 -12.934 1.00 94.56 131 THR A C 1
ATOM 1020 O O . THR A 1 131 ? 12.491 -5.518 -13.524 1.00 94.56 131 THR A O 1
ATOM 1023 N N . TRP A 1 132 ? 10.865 -3.984 -13.408 1.00 94.06 132 TRP A N 1
ATOM 1024 C CA . TRP A 1 132 ? 10.203 -4.452 -14.641 1.00 94.06 132 TRP A CA 1
ATOM 1025 C C . TRP A 1 132 ? 9.483 -3.363 -15.455 1.00 94.06 132 TRP A C 1
ATOM 1027 O O . TRP A 1 132 ? 8.628 -3.678 -16.283 1.00 94.06 132 TRP A O 1
ATOM 1037 N N . GLY A 1 133 ? 9.800 -2.08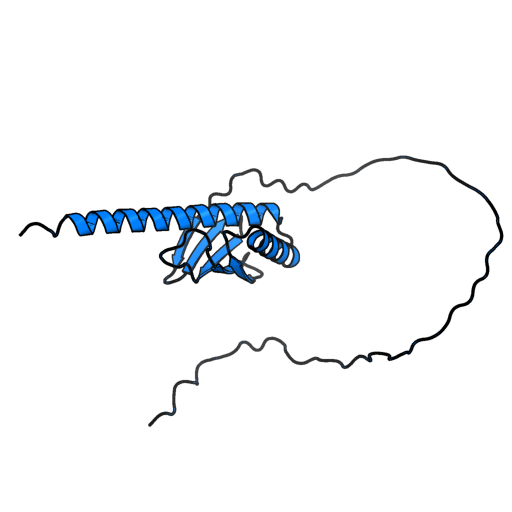5 -15.235 1.00 92.31 133 GLY A N 1
ATOM 1038 C CA . GLY A 1 133 ? 9.382 -0.982 -16.110 1.00 92.31 133 GLY A CA 1
ATOM 1039 C C . GLY A 1 133 ? 7.923 -0.540 -15.979 1.00 92.31 133 GLY A C 1
ATOM 1040 O O . GLY A 1 133 ? 7.386 0.081 -16.893 1.00 92.31 133 GLY A O 1
ATOM 1041 N N . ILE A 1 134 ? 7.241 -0.857 -14.874 1.00 94.12 134 ILE A N 1
ATOM 1042 C CA . ILE A 1 134 ? 5.881 -0.350 -14.632 1.00 94.12 134 ILE A CA 1
ATOM 1043 C C . ILE A 1 134 ? 5.914 1.140 -14.261 1.00 94.12 134 ILE A C 1
ATOM 1045 O O . ILE A 1 134 ? 6.758 1.555 -13.474 1.00 94.12 134 ILE A O 1
ATOM 1049 N N . SER A 1 135 ? 4.977 1.933 -14.795 1.00 95.62 135 SER A N 1
ATOM 1050 C CA . SER A 1 135 ? 4.868 3.364 -14.474 1.00 95.62 135 SER A CA 1
ATOM 1051 C C . SER A 1 135 ? 4.774 3.596 -12.953 1.00 95.62 135 SER A C 1
ATOM 1053 O O . SER A 1 135 ? 3.861 3.042 -12.324 1.00 95.62 135 SER A O 1
ATOM 1055 N N . PRO A 1 136 ? 5.667 4.417 -12.358 1.00 96.31 136 PRO A N 1
ATOM 1056 C CA . PRO A 1 136 ? 5.619 4.743 -10.935 1.00 96.31 136 PRO A CA 1
ATOM 1057 C C . PRO A 1 136 ? 4.284 5.360 -10.510 1.00 96.31 136 PRO A C 1
ATOM 1059 O O . PRO A 1 136 ? 3.717 4.954 -9.501 1.00 96.31 136 PRO A O 1
ATOM 1062 N N . GLU A 1 137 ? 3.737 6.275 -11.314 1.00 96.06 137 GLU A N 1
ATOM 1063 C CA . GLU A 1 137 ? 2.463 6.946 -11.034 1.00 96.06 137 GLU A CA 1
ATOM 1064 C C . GLU A 1 137 ? 1.317 5.938 -10.897 1.00 96.06 137 GLU A C 1
ATOM 1066 O O . GLU A 1 137 ? 0.519 5.999 -9.960 1.00 96.06 137 GLU A O 1
ATOM 1071 N N . ARG A 1 138 ? 1.282 4.933 -11.782 1.00 94.38 138 ARG A N 1
ATOM 1072 C CA . ARG A 1 138 ? 0.298 3.850 -11.703 1.00 94.38 138 ARG A CA 1
ATOM 1073 C C . ARG A 1 138 ? 0.420 3.082 -10.387 1.00 94.38 138 ARG A C 1
ATOM 1075 O O . ARG A 1 138 ? -0.596 2.795 -9.756 1.00 94.38 138 ARG A O 1
ATOM 1082 N N . VAL A 1 139 ? 1.644 2.741 -9.983 1.00 95.94 139 VAL A N 1
ATOM 1083 C CA . VAL A 1 139 ? 1.888 2.014 -8.730 1.00 95.94 139 VAL A CA 1
ATOM 1084 C C . VAL A 1 139 ? 1.468 2.858 -7.532 1.00 95.94 139 VAL A C 1
ATOM 1086 O O . VAL A 1 139 ? 0.824 2.331 -6.631 1.00 95.94 139 VAL A O 1
ATOM 1089 N N . GLU A 1 140 ? 1.769 4.156 -7.520 1.00 96.81 140 GLU A N 1
ATOM 1090 C CA . GLU A 1 140 ? 1.338 5.050 -6.442 1.00 96.81 140 GLU A CA 1
ATOM 1091 C C . GLU A 1 140 ? -0.187 5.114 -6.324 1.00 96.81 140 GLU A C 1
ATOM 1093 O O . GLU A 1 140 ? -0.715 4.998 -5.216 1.00 96.81 140 GLU A O 1
ATOM 1098 N N . MET A 1 141 ? -0.902 5.215 -7.448 1.00 96.00 141 MET A N 1
ATOM 1099 C CA . MET A 1 141 ? -2.368 5.182 -7.457 1.00 96.00 141 MET A CA 1
ATOM 1100 C C . MET A 1 141 ? -2.923 3.847 -6.956 1.00 96.00 141 MET A C 1
ATOM 1102 O O . MET A 1 141 ? -3.918 3.820 -6.229 1.00 96.00 141 MET A O 1
ATOM 1106 N N . ASP A 1 142 ? -2.288 2.734 -7.320 1.00 95.81 142 ASP A N 1
ATOM 1107 C CA . ASP A 1 142 ? -2.668 1.413 -6.823 1.00 95.81 142 ASP A CA 1
ATOM 1108 C C . ASP A 1 142 ? -2.419 1.304 -5.303 1.00 95.81 142 ASP A C 1
ATOM 1110 O O . ASP A 1 142 ? -3.298 0.839 -4.577 1.00 95.81 142 ASP A O 1
ATOM 1114 N N . LEU A 1 143 ? -1.293 1.814 -4.786 1.00 96.62 143 LEU A N 1
ATOM 1115 C CA . LEU A 1 143 ? -1.002 1.850 -3.345 1.00 96.62 143 LEU A CA 1
ATOM 1116 C C . LEU A 1 143 ? -1.990 2.717 -2.553 1.00 96.62 143 LEU A C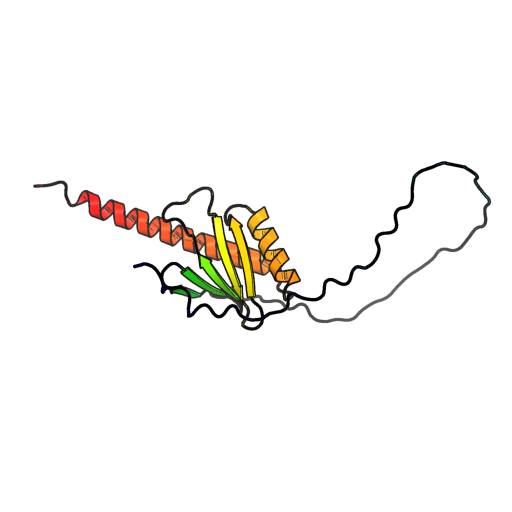 1
ATOM 1118 O O . LEU A 1 143 ? -2.359 2.338 -1.441 1.00 96.62 143 LEU A O 1
ATOM 1122 N N . ILE A 1 144 ? -2.432 3.852 -3.105 1.00 96.62 144 ILE A N 1
ATOM 1123 C CA . ILE A 1 144 ? -3.442 4.717 -2.470 1.00 96.62 144 ILE A CA 1
ATOM 1124 C C . ILE A 1 144 ? -4.775 3.977 -2.354 1.00 96.62 144 ILE A C 1
ATOM 1126 O O . ILE A 1 144 ? -5.329 3.893 -1.261 1.00 96.62 144 ILE A O 1
ATOM 1130 N N . LYS A 1 145 ? -5.247 3.345 -3.435 1.00 96.12 145 LYS A N 1
ATOM 1131 C CA . LYS A 1 145 ? -6.481 2.538 -3.396 1.00 96.12 145 LYS A CA 1
ATOM 1132 C C . LYS A 1 145 ? -6.385 1.394 -2.396 1.00 96.12 145 LYS A C 1
ATOM 1134 O O . LYS A 1 145 ? -7.363 1.055 -1.735 1.00 96.12 145 LYS A O 1
ATOM 1139 N N . ILE A 1 146 ? -5.214 0.765 -2.299 1.00 96.00 146 ILE A N 1
ATOM 1140 C CA . ILE A 1 146 ? -4.995 -0.276 -1.301 1.00 96.00 146 ILE A CA 1
ATOM 1141 C C . ILE A 1 146 ? -5.114 0.314 0.106 1.00 96.00 146 ILE A C 1
ATOM 1143 O O . ILE A 1 146 ? -5.838 -0.254 0.919 1.00 96.00 146 ILE A O 1
ATOM 1147 N N . LEU A 1 147 ? -4.470 1.449 0.391 1.00 96.12 147 LEU A N 1
ATOM 1148 C CA . LEU A 1 147 ? -4.584 2.126 1.686 1.00 96.12 147 LEU A CA 1
ATOM 1149 C C . LEU A 1 147 ? -6.049 2.426 2.046 1.00 96.12 147 LEU A C 1
ATOM 1151 O O . LEU A 1 147 ? -6.483 2.030 3.126 1.00 96.12 147 LEU A O 1
ATOM 1155 N N . GLU A 1 148 ? -6.819 3.007 1.125 1.00 95.69 148 GLU A N 1
ATOM 1156 C CA . GLU A 1 148 ? -8.247 3.313 1.319 1.00 95.69 148 GLU A CA 1
ATOM 1157 C C . GLU A 1 148 ? -9.068 2.059 1.672 1.00 95.69 148 GLU A C 1
ATOM 1159 O O . GLU A 1 148 ? -9.925 2.076 2.558 1.00 95.69 148 GLU A O 1
ATOM 1164 N N . LEU A 1 149 ? -8.793 0.927 1.015 1.00 94.94 149 LEU A N 1
ATOM 1165 C CA . LEU A 1 149 ? -9.462 -0.342 1.317 1.00 94.94 149 LEU A CA 1
ATOM 1166 C C . LEU A 1 149 ? -9.079 -0.890 2.696 1.00 94.94 149 LEU A C 1
ATOM 1168 O O . LEU A 1 149 ? -9.924 -1.461 3.390 1.00 94.94 149 LEU A O 1
ATOM 1172 N N . LEU A 1 150 ? -7.816 -0.733 3.101 1.00 94.81 150 LEU A N 1
ATOM 1173 C CA . LEU A 1 150 ? -7.364 -1.139 4.430 1.00 94.81 150 LEU A CA 1
ATOM 1174 C C . LEU A 1 150 ? -8.017 -0.273 5.518 1.00 94.81 150 LEU A C 1
ATOM 1176 O O . LEU A 1 150 ? -8.400 -0.819 6.556 1.00 94.81 150 LEU A O 1
ATOM 1180 N N . GLU A 1 151 ? -8.149 1.036 5.289 1.00 94.94 151 GLU A N 1
ATOM 1181 C CA . GLU A 1 151 ? -8.834 1.979 6.186 1.00 94.94 151 GLU A CA 1
ATOM 1182 C C . GLU A 1 151 ? -10.312 1.636 6.332 1.00 94.94 151 GLU A C 1
ATOM 1184 O O . GLU A 1 151 ? -10.797 1.485 7.452 1.00 94.94 151 GLU A O 1
ATOM 1189 N N . LYS A 1 152 ? -11.006 1.401 5.214 1.00 93.88 152 LYS A N 1
ATOM 1190 C CA . LYS A 1 152 ? -12.408 0.979 5.235 1.00 93.88 152 LYS A CA 1
ATOM 1191 C C . LYS A 1 152 ? -12.603 -0.292 6.063 1.00 93.88 152 LYS A C 1
ATOM 1193 O O . LYS A 1 152 ? -13.488 -0.349 6.911 1.00 93.88 152 LYS A O 1
ATOM 1198 N N . GLU A 1 153 ? -11.741 -1.293 5.879 1.00 91.94 153 GLU A N 1
ATOM 1199 C CA . GLU A 1 153 ? -11.808 -2.524 6.669 1.00 91.94 153 GLU A CA 1
ATOM 1200 C C . GLU A 1 153 ? -11.513 -2.284 8.163 1.00 91.94 153 GLU A C 1
ATOM 1202 O O . GLU A 1 153 ? -12.096 -2.948 9.023 1.00 91.94 153 GLU A O 1
ATOM 1207 N N . ARG A 1 154 ? -10.603 -1.362 8.501 1.00 92.81 154 ARG A N 1
ATOM 1208 C CA . ARG A 1 154 ? -10.346 -0.963 9.895 1.00 92.81 154 ARG A CA 1
ATOM 1209 C C . ARG A 1 154 ? -11.600 -0.342 10.510 1.00 92.81 154 ARG A C 1
ATOM 1211 O O . ARG A 1 154 ? -11.981 -0.732 11.613 1.00 92.81 154 ARG A O 1
ATOM 1218 N N . ASP A 1 155 ? -12.236 0.581 9.802 1.00 92.50 155 ASP A N 1
ATOM 1219 C CA . ASP A 1 155 ? -13.389 1.331 10.301 1.00 92.50 155 ASP A CA 1
ATOM 1220 C C . ASP A 1 155 ? -14.614 0.429 10.469 1.00 92.50 155 ASP A C 1
ATOM 1222 O O . ASP A 1 155 ? -15.261 0.456 11.516 1.00 92.50 155 ASP A O 1
ATOM 1226 N N . GLU A 1 156 ? -14.864 -0.470 9.515 1.00 91.81 156 GLU A N 1
ATOM 1227 C CA . GLU A 1 156 ? -15.902 -1.503 9.631 1.00 91.81 156 GLU A CA 1
ATOM 1228 C C . GLU A 1 156 ? -15.690 -2.393 10.866 1.00 91.81 156 GLU A C 1
ATOM 1230 O O . GLU A 1 156 ? -16.634 -2.691 11.601 1.00 91.81 156 GLU A O 1
ATOM 1235 N N . ARG A 1 157 ? -14.440 -2.784 11.155 1.00 89.19 157 ARG A N 1
ATOM 1236 C CA . ARG A 1 157 ? -14.111 -3.579 12.352 1.00 89.19 157 ARG A CA 1
ATOM 1237 C C . ARG A 1 157 ? -14.312 -2.797 13.648 1.00 89.19 157 ARG A C 1
ATOM 1239 O O . ARG A 1 157 ? -14.705 -3.390 14.652 1.00 89.19 157 ARG A O 1
ATOM 1246 N N . LEU A 1 158 ? -14.008 -1.501 13.649 1.00 87.94 158 LEU A N 1
ATOM 1247 C CA . LEU A 1 158 ? -14.215 -0.628 14.805 1.00 87.94 158 LEU A CA 1
ATOM 1248 C C . LEU A 1 158 ? -15.707 -0.449 15.107 1.00 87.94 158 LEU A C 1
ATOM 1250 O O . LEU A 1 158 ? -16.111 -0.575 16.263 1.00 87.94 158 LEU A O 1
ATOM 1254 N N . LEU A 1 159 ? -16.521 -0.239 14.071 1.00 87.56 159 LEU A N 1
ATOM 1255 C CA . LEU A 1 159 ? -17.977 -0.133 14.190 1.00 87.56 159 LEU A CA 1
ATOM 1256 C C . LEU A 1 159 ? -18.617 -1.446 14.662 1.00 87.56 159 LEU A C 1
ATOM 1258 O O . LEU A 1 159 ? -19.460 -1.437 15.556 1.00 87.56 159 LEU A O 1
ATOM 1262 N N . ALA A 1 160 ? -18.183 -2.590 14.127 1.00 84.81 160 ALA A N 1
ATOM 1263 C CA . ALA A 1 160 ? -18.706 -3.890 14.549 1.00 84.81 160 ALA A CA 1
ATOM 1264 C C . ALA A 1 160 ? -18.419 -4.188 16.034 1.00 84.81 160 ALA A C 1
ATOM 1266 O O . ALA A 1 160 ? -19.264 -4.739 16.740 1.00 84.81 160 ALA A O 1
ATOM 1267 N N . LYS A 1 161 ? -17.240 -3.794 16.536 1.00 77.06 161 LYS A N 1
ATOM 1268 C CA . LYS A 1 161 ? -16.878 -3.980 17.949 1.00 77.06 161 LYS A CA 1
ATOM 1269 C C . LYS A 1 161 ? -17.661 -3.074 18.894 1.00 77.06 161 LYS A C 1
ATOM 1271 O O . LYS A 1 161 ? -17.994 -3.517 19.988 1.00 77.06 161 LYS A O 1
ATOM 1276 N N . SER A 1 162 ? -17.959 -1.836 18.499 1.00 73.25 162 SER A N 1
ATOM 1277 C CA . SER A 1 162 ? -18.715 -0.916 19.357 1.00 73.25 162 SER A CA 1
ATOM 1278 C C . SER A 1 162 ? -20.168 -1.362 19.547 1.00 73.25 162 SER A C 1
ATOM 1280 O O . SER A 1 162 ? -20.711 -1.211 20.637 1.00 73.25 162 SER A O 1
ATOM 1282 N N . HIS A 1 163 ? -20.784 -1.969 18.527 1.00 62.69 163 HIS A N 1
ATOM 1283 C CA . HIS A 1 163 ? -22.155 -2.481 18.624 1.00 62.69 163 HIS A CA 1
ATOM 1284 C C . HIS A 1 163 ? -22.278 -3.709 19.533 1.00 62.69 163 HIS A C 1
ATOM 1286 O O . HIS A 1 163 ? -23.251 -3.809 20.270 1.00 62.69 163 HIS A O 1
ATOM 1292 N N . SER A 1 164 ? -21.285 -4.603 19.544 1.00 63.75 164 SER A N 1
ATOM 1293 C CA . SER A 1 164 ? -21.318 -5.811 20.383 1.00 63.75 164 SER A CA 1
ATOM 1294 C C . SER A 1 164 ? -21.205 -5.523 21.885 1.00 63.75 164 SER A C 1
ATOM 1296 O O . SER A 1 164 ? -21.696 -6.314 22.681 1.00 63.75 164 SER A O 1
ATOM 1298 N N . GLN A 1 165 ? -20.554 -4.425 22.282 1.00 59.22 165 GLN A N 1
ATOM 1299 C CA . GLN A 1 165 ? -20.303 -4.099 23.695 1.00 59.22 165 GLN A CA 1
ATOM 1300 C C . GLN A 1 165 ? -21.481 -3.380 24.374 1.00 59.22 165 GLN A C 1
ATOM 1302 O O . GLN A 1 165 ? -21.584 -3.396 25.594 1.00 59.22 165 GLN A O 1
ATOM 1307 N N . ASN A 1 166 ? -22.391 -2.773 23.605 1.00 58.66 166 ASN A N 1
ATOM 1308 C CA . ASN A 1 166 ? -23.553 -2.067 24.161 1.00 58.66 166 ASN A CA 1
ATOM 1309 C C . ASN A 1 166 ? -24.721 -2.998 24.529 1.00 58.66 166 ASN A C 1
ATOM 1311 O O . ASN A 1 166 ? -25.651 -2.565 25.201 1.00 58.66 166 ASN A O 1
ATOM 1315 N N . THR A 1 167 ? -24.690 -4.261 24.102 1.00 59.41 167 THR A N 1
ATOM 1316 C CA . THR A 1 167 ? -25.764 -5.242 24.338 1.00 59.41 167 THR A CA 1
ATOM 1317 C C . THR A 1 167 ? -25.619 -6.057 25.626 1.00 59.41 167 THR A C 1
ATOM 1319 O O . THR A 1 167 ? -26.545 -6.781 25.964 1.00 59.41 167 THR A O 1
ATOM 1322 N N . GLU A 1 168 ? -24.508 -5.944 26.362 1.00 56.25 168 GLU A N 1
ATOM 1323 C CA . GLU A 1 168 ? -24.205 -6.813 27.520 1.00 56.25 168 GLU A CA 1
ATOM 1324 C C . GLU A 1 168 ? -24.306 -6.107 28.893 1.00 56.25 168 GLU A C 1
ATOM 1326 O O . GLU A 1 168 ? -23.872 -6.651 29.900 1.00 56.25 168 GLU A O 1
ATOM 1331 N N . LEU A 1 169 ? -24.872 -4.895 28.965 1.00 56.59 169 LEU A N 1
ATOM 1332 C CA . LEU A 1 169 ? -24.926 -4.074 30.195 1.00 56.59 169 LEU A CA 1
ATOM 1333 C C . LEU A 1 169 ? -26.306 -4.003 30.872 1.00 56.59 169 LEU A C 1
ATOM 1335 O O . LEU A 1 169 ? -26.545 -3.138 31.713 1.00 56.59 169 LEU A O 1
ATOM 1339 N N . THR A 1 170 ? -27.207 -4.923 30.547 1.00 56.06 170 THR A N 1
ATOM 1340 C CA . THR A 1 170 ? -28.494 -5.073 31.238 1.00 56.06 170 THR A CA 1
ATOM 1341 C C . THR A 1 170 ? -28.718 -6.530 31.592 1.00 56.06 170 THR A C 1
ATOM 1343 O O . THR A 1 170 ? -29.238 -7.261 30.758 1.00 56.06 170 THR A O 1
ATOM 1346 N N . GLU A 1 171 ? -28.320 -6.920 32.804 1.00 44.09 171 GLU A N 1
ATOM 1347 C CA . GLU A 1 171 ? -28.940 -7.968 33.633 1.00 44.09 171 GLU A CA 1
ATOM 1348 C C . GLU A 1 171 ? -28.447 -7.862 35.085 1.00 44.09 171 GLU A C 1
ATOM 1350 O O . GLU A 1 171 ? -27.228 -7.651 35.290 1.00 44.09 171 GLU A O 1
#

Foldseek 3Di:
DDDDDPDPDDDPPDDDDDDDDDDDDDDDDDDDDDDDDDDDDDDDDYDDDDDDDDDDPDPPDPFDWDWDDDPQWIWIDGPQKIWIWHDADLDDDQWGWIWIWIDNPPDIDIDTFTLNDPCRLQVVLVSVCVVPNDHSVVSSVVSVVVVVVSVVVSVVVVVVVVVVVVPPPDD

pLDDT: mean 73.15, std 25.3, range [29.59, 97.94]

Radius of gyration: 27.75 Å; chains: 1; bounding box: 78×68×72 Å

Sequence (171 aa):
MAKSFLKDYKIGKDIIDNVEEENFPVVSKTEEKETEPPSGSQKKDSAVSEESSAEEKTPDKRAKITVRKEGLFRVFETGGTSYRIGGVKPLFVTSLRVNILAGNGKVSYYDSIDLYASRGRAGFAQGLYRTWGISPERVEMDLIKILELLEKERDERLLAKSHSQNTELTE

Secondary structure (DSSP, 8-state):
----S-S-----------------------------------------------------S-PPPEEEEETTEEEEEETTEEEEEE---SS-SS--EEEEEEE-SS-EEEEEEESS-HHHHHHHHHHHHHHH---HHHHHHHHHHHHHHHHHHHHHHHHHHHHHHTTSS--